Protein AF-A0A520EC73-F1 (afdb_monomer_lite)

Radius of gyration: 29.56 Å; chains: 1; bounding box: 56×25×91 Å

Sequence (84 aa):
MLTGGRRKGRFWLITVAAILTIGVTALLGNWQLSRAAQKEALQADIDAQGHRPAIDQPTFLAAEKAPDTLHRAVHLRGLWLGPQ

Secondary structure (DSSP, 8-state):
---SHHHHHHHHHHHHHHHHHHHHHHHHHHHHHHHHHHHHHHHHHHHHHHTSPPEEHHHHHHS---GGGTT--EE---------

pLDDT: mean 70.48, std 15.12, range [43.66, 97.25]

Foldseek 3Di:
DPDPPVVVVVVVVVVVVVVVVVVVVVVVVVVVVVVVVVVVVVVVVLVVQAPPPEDEPVRVVPDDPDPSNPNHHHDDDDDDDDDD

Structure (mmCIF, N/CA/C/O backbone):
data_AF-A0A520EC73-F1
#
_entry.id   AF-A0A520EC73-F1
#
loop_
_atom_site.group_PDB
_atom_site.id
_atom_site.type_symbol
_atom_site.label_atom_id
_atom_site.label_alt_id
_atom_site.label_comp_id
_atom_site.label_asym_id
_atom_site.label_entity_id
_atom_site.label_seq_id
_atom_site.pdbx_PDB_ins_code
_atom_site.Cartn_x
_atom_site.Cartn_y
_atom_site.Cartn_z
_atom_site.occupancy
_atom_site.B_iso_or_equiv
_atom_site.auth_seq_id
_atom_site.auth_comp_id
_atom_site.auth_asym_id
_atom_site.auth_atom_id
_atom_site.pdbx_PDB_model_num
ATOM 1 N N . MET A 1 1 ? 34.980 -9.235 -43.566 1.00 43.66 1 MET A N 1
ATOM 2 C CA . MET A 1 1 ? 33.542 -9.319 -43.215 1.00 43.66 1 MET A CA 1
ATOM 3 C C . MET A 1 1 ? 33.357 -9.569 -41.712 1.00 43.66 1 MET A C 1
ATOM 5 O O . MET A 1 1 ? 32.982 -10.666 -41.345 1.00 43.66 1 MET A O 1
ATOM 9 N N . LEU A 1 2 ? 33.613 -8.607 -40.813 1.00 52.75 2 LEU A N 1
ATOM 10 C CA . LEU A 1 2 ? 33.366 -8.798 -39.364 1.00 52.75 2 LEU A CA 1
ATOM 11 C C . LEU A 1 2 ? 33.036 -7.464 -38.656 1.00 52.75 2 LEU A C 1
ATOM 13 O O . LEU A 1 2 ? 33.722 -7.051 -37.732 1.00 52.75 2 LEU A O 1
ATOM 17 N N . THR A 1 3 ? 31.990 -6.749 -39.081 1.00 53.25 3 THR A N 1
ATOM 18 C CA . THR A 1 3 ? 31.502 -5.545 -38.360 1.00 53.25 3 THR A CA 1
ATOM 19 C C . THR A 1 3 ? 29.987 -5.536 -38.117 1.00 53.25 3 THR A C 1
ATOM 21 O O . THR A 1 3 ? 29.426 -4.535 -37.676 1.00 53.25 3 THR A O 1
ATOM 24 N N . GLY A 1 4 ? 29.306 -6.672 -38.320 1.00 58.66 4 GLY A N 1
ATOM 25 C CA . GLY A 1 4 ? 27.866 -6.815 -38.048 1.00 58.66 4 GLY A CA 1
ATOM 26 C C . GLY A 1 4 ? 27.503 -7.077 -36.577 1.00 58.66 4 GLY A C 1
ATOM 27 O O . GLY A 1 4 ? 26.394 -6.755 -36.152 1.00 58.66 4 GLY A O 1
ATOM 28 N N . GLY A 1 5 ? 28.429 -7.628 -35.779 1.00 64.06 5 GLY A N 1
ATOM 29 C CA . GLY A 1 5 ? 28.143 -8.122 -34.421 1.00 64.06 5 GLY A CA 1
ATOM 30 C C . GLY A 1 5 ? 27.931 -7.033 -33.363 1.00 64.06 5 GLY A C 1
ATOM 31 O O . GLY A 1 5 ? 27.021 -7.139 -32.544 1.00 64.06 5 GLY A O 1
ATOM 32 N N . ARG A 1 6 ? 28.701 -5.934 -33.407 1.00 68.12 6 ARG A N 1
ATOM 33 C CA . ARG A 1 6 ? 28.621 -4.863 -32.389 1.00 68.12 6 ARG A CA 1
ATOM 34 C C . ARG A 1 6 ? 27.282 -4.117 -32.400 1.00 68.12 6 ARG A C 1
ATO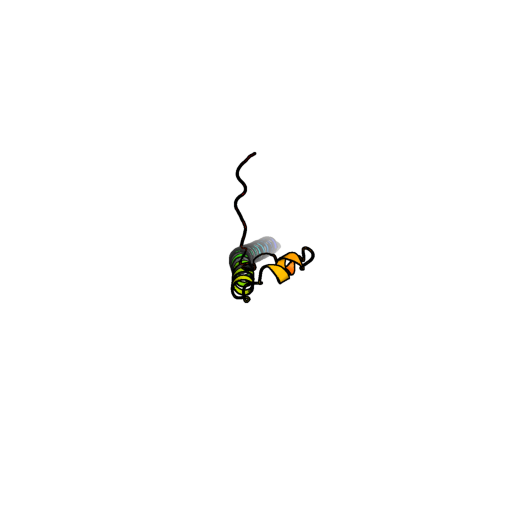M 36 O O . ARG A 1 6 ? 26.793 -3.729 -31.344 1.00 68.12 6 ARG A O 1
ATOM 43 N N . ARG A 1 7 ? 26.663 -3.941 -33.577 1.00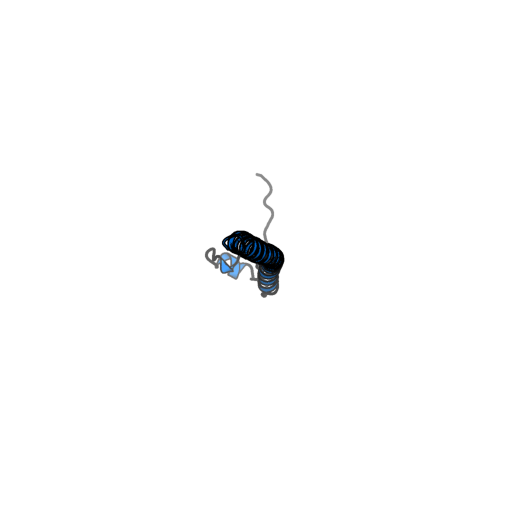 73.81 7 ARG A N 1
ATOM 44 C CA . ARG A 1 7 ? 25.344 -3.290 -33.694 1.00 73.81 7 ARG A CA 1
ATOM 45 C C . ARG A 1 7 ? 24.214 -4.173 -33.168 1.00 73.81 7 ARG A C 1
ATOM 47 O O . ARG A 1 7 ? 23.355 -3.665 -32.458 1.00 73.81 7 ARG A O 1
ATOM 54 N N . LYS A 1 8 ? 24.260 -5.483 -33.442 1.00 78.31 8 LYS A N 1
ATOM 55 C CA . LYS A 1 8 ? 23.309 -6.455 -32.878 1.00 78.31 8 LYS A CA 1
ATOM 56 C C . LYS A 1 8 ? 23.433 -6.557 -31.357 1.00 78.31 8 LYS A C 1
ATOM 58 O O . LYS A 1 8 ? 22.414 -6.516 -30.681 1.00 78.31 8 LYS A O 1
ATOM 63 N N . GLY A 1 9 ? 24.653 -6.596 -30.816 1.00 83.38 9 GLY A N 1
ATOM 64 C CA . GLY A 1 9 ? 24.870 -6.588 -29.363 1.00 83.38 9 GLY A CA 1
ATOM 65 C C . GLY A 1 9 ? 24.322 -5.326 -28.690 1.00 83.38 9 GLY A C 1
ATOM 66 O O . GLY A 1 9 ? 23.617 -5.418 -27.691 1.00 83.38 9 GLY A O 1
ATOM 67 N N . ARG A 1 10 ? 24.569 -4.146 -29.278 1.00 84.25 10 ARG A N 1
ATOM 68 C CA . ARG A 1 10 ? 24.036 -2.880 -28.754 1.00 84.25 10 ARG A CA 1
ATOM 69 C C . ARG A 1 10 ? 22.510 -2.795 -28.838 1.00 84.25 10 ARG A C 1
ATOM 71 O O . ARG A 1 10 ? 21.899 -2.285 -27.911 1.00 84.25 10 ARG A O 1
ATOM 78 N N . PHE A 1 11 ? 21.905 -3.308 -29.911 1.00 87.62 11 PHE A N 1
ATOM 79 C CA . PHE A 1 11 ? 20.448 -3.394 -30.035 1.00 87.62 11 PHE A CA 1
ATOM 80 C C . PHE A 1 11 ? 19.846 -4.231 -28.902 1.00 87.62 11 PHE A C 1
ATOM 82 O O . PHE A 1 11 ? 18.991 -3.736 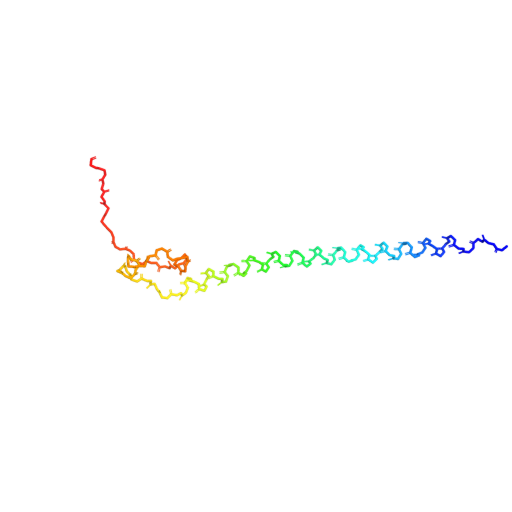-28.179 1.00 87.62 11 PHE A O 1
ATOM 89 N N . TRP A 1 12 ? 20.366 -5.440 -28.675 1.00 94.31 12 TRP A N 1
ATOM 90 C CA . TRP A 1 12 ? 19.902 -6.307 -27.589 1.00 94.31 12 TRP A CA 1
ATOM 91 C C . TRP A 1 12 ? 20.100 -5.693 -26.201 1.00 94.31 12 TRP A C 1
ATOM 93 O O . TRP A 1 12 ? 19.204 -5.784 -25.368 1.00 94.31 12 TRP A O 1
ATOM 103 N N . LEU A 1 13 ? 21.225 -5.011 -25.965 1.00 94.12 13 LEU A N 1
ATOM 104 C CA . LEU A 1 13 ? 21.458 -4.268 -24.722 1.00 94.12 13 LEU A CA 1
ATOM 105 C C . LEU A 1 13 ? 20.391 -3.193 -24.483 1.00 94.12 13 LEU A C 1
ATOM 107 O O . LEU A 1 13 ? 19.849 -3.106 -23.385 1.00 94.12 13 LEU A O 1
ATOM 111 N N . ILE A 1 14 ? 20.067 -2.401 -25.509 1.00 94.19 14 ILE A N 1
ATOM 112 C CA . ILE A 1 14 ? 19.044 -1.350 -25.417 1.00 94.19 14 ILE A CA 1
ATOM 113 C C . ILE A 1 14 ? 17.658 -1.966 -25.205 1.00 94.19 14 ILE A C 1
ATOM 115 O O . ILE A 1 14 ? 16.899 -1.471 -24.378 1.00 94.19 14 ILE A O 1
ATOM 119 N N . THR A 1 15 ? 17.330 -3.055 -25.902 1.00 94.88 15 THR A N 1
ATOM 120 C CA . THR A 1 15 ? 16.049 -3.752 -25.729 1.00 94.88 15 THR A CA 1
ATOM 121 C C . THR A 1 15 ? 15.892 -4.286 -24.308 1.00 94.88 15 THR A C 1
ATOM 123 O O . THR A 1 15 ? 14.854 -4.067 -23.690 1.00 94.88 15 THR A O 1
ATOM 126 N N . VAL A 1 16 ? 16.922 -4.933 -23.760 1.00 96.31 16 VAL A N 1
ATOM 127 C CA . VAL A 1 16 ? 16.895 -5.426 -22.376 1.00 96.31 16 VAL A CA 1
ATOM 128 C C . VAL A 1 16 ? 16.771 -4.264 -21.392 1.00 96.31 16 VAL A C 1
ATOM 130 O O . VAL A 1 16 ? 15.942 -4.332 -20.488 1.00 96.31 16 VAL A O 1
ATOM 133 N N . ALA A 1 17 ? 17.523 -3.179 -21.592 1.00 96.44 17 ALA A N 1
ATOM 134 C CA . ALA A 1 17 ? 17.412 -1.986 -20.757 1.00 96.44 17 ALA A CA 1
ATOM 135 C C . ALA A 1 17 ? 15.991 -1.399 -20.787 1.00 96.44 17 ALA A C 1
ATOM 137 O O . ALA A 1 17 ? 15.434 -1.118 -19.732 1.00 96.44 17 ALA A O 1
ATOM 138 N N . ALA A 1 18 ? 15.373 -1.293 -21.966 1.00 96.44 18 ALA A N 1
ATOM 139 C CA . ALA A 1 18 ? 14.009 -0.792 -22.112 1.00 96.44 18 ALA A CA 1
ATOM 140 C C . ALA A 1 18 ? 12.982 -1.682 -21.395 1.00 96.44 18 ALA A C 1
ATOM 142 O O . ALA A 1 18 ? 12.127 -1.171 -20.673 1.00 96.44 18 ALA A O 1
ATOM 143 N N . ILE A 1 19 ? 13.087 -3.006 -21.544 1.00 97.25 19 ILE A N 1
ATOM 144 C CA . ILE A 1 19 ? 12.205 -3.961 -20.855 1.00 97.25 19 ILE A CA 1
ATOM 145 C C . ILE A 1 19 ? 12.373 -3.846 -19.336 1.00 97.25 19 ILE A C 1
ATOM 147 O O . ILE A 1 19 ? 11.377 -3.814 -18.614 1.00 97.25 19 ILE A O 1
ATOM 151 N N . LEU A 1 20 ? 13.612 -3.731 -18.848 1.00 96.88 20 LEU A N 1
ATOM 152 C CA . LEU A 1 20 ? 13.887 -3.523 -17.426 1.00 96.88 20 LEU A CA 1
ATOM 153 C C . LEU A 1 20 ? 13.273 -2.217 -16.922 1.00 96.88 20 LEU A C 1
ATOM 155 O O . LEU A 1 20 ? 12.635 -2.222 -15.873 1.00 96.88 20 LEU A O 1
ATOM 159 N N . THR A 1 21 ? 13.409 -1.117 -17.666 1.00 96.12 21 THR A N 1
ATOM 160 C CA . THR A 1 21 ? 12.797 0.165 -17.296 1.00 96.12 21 THR A CA 1
ATOM 161 C C . THR A 1 21 ? 11.277 0.052 -17.215 1.00 96.12 21 THR A C 1
ATOM 163 O O . THR A 1 21 ? 10.704 0.448 -16.205 1.00 96.12 21 THR A O 1
ATOM 166 N N . ILE A 1 22 ? 10.629 -0.550 -18.218 1.00 96.06 22 ILE A N 1
ATOM 167 C CA . ILE A 1 22 ? 9.172 -0.767 -18.219 1.00 96.06 22 ILE A CA 1
ATOM 168 C C . ILE A 1 22 ? 8.750 -1.620 -17.017 1.00 96.06 22 ILE A C 1
ATOM 170 O O . ILE A 1 22 ? 7.794 -1.273 -16.323 1.00 96.06 22 ILE A O 1
ATOM 174 N N . GLY A 1 23 ? 9.484 -2.702 -16.737 1.00 95.44 23 GLY A N 1
ATOM 175 C CA . GLY A 1 23 ? 9.241 -3.559 -15.580 1.00 95.44 23 GLY A CA 1
ATOM 176 C C . GLY A 1 23 ? 9.334 -2.782 -14.269 1.00 95.44 23 GLY A C 1
ATOM 177 O O . GLY A 1 23 ? 8.396 -2.802 -13.479 1.00 95.44 23 GLY A O 1
ATOM 178 N N . VAL A 1 24 ? 10.417 -2.029 -14.061 1.00 94.06 24 VAL A N 1
ATOM 179 C CA . VAL A 1 24 ? 10.606 -1.196 -12.861 1.00 94.06 24 VAL A CA 1
ATOM 180 C C . VAL A 1 24 ? 9.480 -0.170 -12.710 1.00 94.06 24 VAL A C 1
ATOM 182 O O . VAL A 1 24 ? 8.944 -0.024 -11.612 1.00 94.06 24 VAL A O 1
ATOM 185 N N . THR A 1 25 ? 9.070 0.501 -13.789 1.00 92.19 25 THR A N 1
ATOM 186 C CA . THR A 1 25 ? 7.953 1.459 -13.756 1.00 92.19 25 THR A CA 1
ATOM 187 C C . THR A 1 25 ? 6.635 0.785 -13.365 1.00 92.19 25 THR A C 1
ATOM 189 O O . THR A 1 25 ? 5.908 1.313 -12.522 1.00 92.19 25 THR A O 1
ATOM 192 N N . ALA A 1 26 ? 6.341 -0.397 -13.914 1.00 91.25 26 ALA A N 1
ATOM 193 C CA . ALA A 1 26 ? 5.146 -1.161 -13.562 1.00 91.25 26 ALA A CA 1
ATOM 194 C C . ALA A 1 26 ? 5.176 -1.642 -12.100 1.00 91.25 26 ALA A C 1
ATOM 196 O O . ALA A 1 26 ? 4.172 -1.524 -11.395 1.00 91.25 26 ALA A O 1
ATOM 197 N N . LEU A 1 27 ? 6.330 -2.120 -11.616 1.00 91.25 27 LEU A N 1
ATOM 198 C CA . LEU A 1 27 ? 6.519 -2.516 -10.217 1.00 91.25 27 LEU A CA 1
ATOM 199 C C . LEU A 1 27 ? 6.313 -1.331 -9.264 1.00 91.25 27 LEU A C 1
ATOM 201 O O . LEU A 1 27 ? 5.673 -1.499 -8.227 1.00 91.25 27 LEU A O 1
ATOM 205 N N . LEU A 1 28 ? 6.800 -0.136 -9.617 1.00 91.06 28 LEU A N 1
ATOM 206 C CA . LEU A 1 28 ? 6.565 1.082 -8.835 1.00 91.06 28 LEU A CA 1
ATOM 207 C C . LEU A 1 28 ? 5.078 1.444 -8.778 1.00 91.06 28 LEU A C 1
ATOM 209 O O . LEU A 1 28 ? 4.570 1.755 -7.702 1.00 91.06 28 LEU A O 1
ATOM 213 N N . GLY A 1 29 ? 4.375 1.378 -9.912 1.00 86.25 29 GLY A N 1
ATOM 214 C CA . GLY A 1 29 ? 2.929 1.605 -9.965 1.00 86.25 29 GLY A CA 1
ATOM 215 C C . GLY A 1 29 ? 2.159 0.603 -9.102 1.00 86.25 29 GLY A C 1
ATOM 216 O O . GLY A 1 29 ? 1.319 0.996 -8.295 1.00 86.25 29 GLY A O 1
ATOM 217 N N . ASN A 1 30 ? 2.511 -0.681 -9.191 1.00 84.69 30 ASN A N 1
ATOM 218 C CA . ASN A 1 30 ? 1.914 -1.727 -8.363 1.00 84.69 30 ASN A CA 1
ATOM 219 C C . ASN A 1 30 ? 2.228 -1.542 -6.871 1.00 84.69 30 ASN A C 1
ATOM 221 O O . ASN A 1 30 ? 1.380 -1.807 -6.025 1.00 84.69 30 ASN A O 1
ATOM 225 N N . TRP A 1 31 ? 3.422 -1.056 -6.529 1.00 79.25 31 TRP A N 1
ATOM 226 C CA . TRP A 1 31 ? 3.781 -0.737 -5.149 1.00 79.25 31 TRP A CA 1
ATOM 227 C C . TRP A 1 31 ? 2.972 0.444 -4.601 1.00 79.25 31 TRP A C 1
ATOM 229 O O . TRP A 1 31 ? 2.502 0.377 -3.466 1.00 79.25 31 TRP A O 1
ATOM 239 N N . GLN A 1 32 ? 2.747 1.486 -5.407 1.00 84.50 32 GLN A N 1
ATOM 240 C CA . GLN A 1 32 ? 1.859 2.597 -5.045 1.00 84.50 32 GLN A CA 1
ATOM 241 C C . GLN A 1 32 ? 0.422 2.110 -4.813 1.00 84.50 32 GLN A C 1
ATOM 243 O O . GLN A 1 32 ? -0.181 2.436 -3.790 1.00 84.50 32 GLN A O 1
ATOM 248 N N . LEU A 1 33 ? -0.099 1.262 -5.708 1.00 76.75 33 LEU A N 1
ATOM 249 C CA . LEU A 1 33 ? -1.438 0.677 -5.577 1.00 76.75 33 LEU A CA 1
ATOM 250 C C . LEU A 1 33 ? -1.544 -0.246 -4.353 1.00 76.75 33 LEU A C 1
ATOM 252 O O . LEU A 1 33 ? -2.500 -0.165 -3.589 1.00 76.75 33 LEU A O 1
ATOM 256 N N . SER A 1 34 ? -0.524 -1.071 -4.111 1.00 73.19 34 SER A N 1
ATOM 257 C CA . SER A 1 34 ? -0.440 -1.936 -2.931 1.00 73.19 34 SER A CA 1
ATOM 258 C C . SER A 1 34 ? -0.378 -1.129 -1.634 1.00 73.19 34 SER A C 1
ATOM 260 O O . SER A 1 34 ? -1.002 -1.513 -0.648 1.00 73.19 34 SER A O 1
ATOM 262 N N . ARG A 1 35 ? 0.324 0.011 -1.614 1.00 70.56 35 ARG A N 1
ATOM 263 C CA . ARG A 1 35 ? 0.353 0.914 -0.454 1.00 70.56 35 ARG A CA 1
ATOM 264 C C . ARG A 1 35 ? -1.000 1.568 -0.183 1.00 70.56 35 ARG A C 1
ATOM 266 O O . ARG A 1 35 ? -1.334 1.742 0.987 1.00 70.56 35 ARG A O 1
ATOM 273 N N . ALA A 1 36 ? -1.765 1.910 -1.219 1.00 70.38 36 ALA A N 1
ATOM 274 C CA . ALA A 1 36 ? -3.140 2.380 -1.061 1.00 70.38 36 ALA A CA 1
ATOM 275 C C . ALA A 1 36 ? -4.037 1.265 -0.495 1.00 70.38 36 ALA A C 1
ATOM 277 O O . ALA A 1 36 ? -4.645 1.451 0.558 1.00 70.38 36 ALA A O 1
ATOM 278 N N . ALA A 1 37 ? -3.990 0.071 -1.095 1.00 67.06 37 ALA A N 1
ATOM 279 C CA . ALA A 1 37 ? -4.755 -1.093 -0.647 1.00 67.06 37 ALA A CA 1
ATOM 280 C C . ALA A 1 37 ? -4.417 -1.519 0.795 1.00 67.06 37 ALA A C 1
ATOM 282 O O . ALA A 1 37 ? -5.298 -1.928 1.540 1.00 67.06 37 ALA A O 1
ATOM 283 N N . GLN A 1 38 ? -3.157 -1.387 1.229 1.00 62.53 38 GLN A N 1
ATOM 284 C CA . GLN A 1 38 ? -2.760 -1.648 2.621 1.00 62.53 38 GLN A CA 1
ATOM 285 C C . GLN A 1 38 ? -3.460 -0.712 3.611 1.00 62.53 38 GLN A C 1
ATOM 287 O O . GLN A 1 38 ? -3.859 -1.147 4.689 1.00 62.53 38 GLN A O 1
ATOM 292 N N . LYS A 1 39 ? -3.599 0.573 3.264 1.00 67.00 39 LYS A N 1
ATOM 293 C CA . LYS A 1 39 ? -4.288 1.544 4.123 1.00 67.00 39 LYS A CA 1
ATOM 294 C C . LYS A 1 39 ? -5.790 1.289 4.151 1.00 67.00 39 LYS A C 1
ATOM 296 O O . LYS A 1 39 ? -6.385 1.338 5.221 1.00 67.00 39 LYS A O 1
ATOM 301 N N . GLU A 1 40 ? -6.375 0.977 2.998 1.00 67.94 40 GLU A N 1
ATOM 302 C CA . GLU A 1 40 ? -7.794 0.626 2.887 1.00 67.94 40 GLU A CA 1
ATOM 303 C C . GLU A 1 40 ? -8.125 -0.653 3.661 1.00 67.94 40 GLU A C 1
ATOM 305 O O . GLU A 1 40 ? -9.111 -0.681 4.389 1.00 67.94 40 GLU A O 1
ATOM 310 N N . ALA A 1 41 ? -7.278 -1.682 3.581 1.00 68.88 41 ALA A N 1
ATOM 311 C CA . ALA A 1 41 ? -7.475 -2.929 4.317 1.00 68.88 41 ALA A CA 1
ATOM 312 C C . ALA A 1 41 ? -7.431 -2.722 5.839 1.00 68.88 41 ALA A C 1
ATOM 314 O O . ALA A 1 41 ? -8.246 -3.296 6.556 1.00 68.88 41 ALA A O 1
ATOM 315 N N . LEU A 1 42 ? -6.516 -1.878 6.331 1.00 66.62 42 LEU A N 1
ATOM 316 C CA . LEU A 1 42 ? -6.445 -1.549 7.755 1.00 66.62 42 LEU A CA 1
ATOM 317 C C . LEU A 1 42 ? -7.681 -0.763 8.214 1.00 66.62 42 LEU A C 1
ATOM 319 O O . LEU A 1 42 ? -8.226 -1.049 9.275 1.00 66.62 42 LEU A O 1
ATOM 323 N N . GLN A 1 43 ? -8.142 0.198 7.410 1.00 62.06 43 GLN A N 1
ATOM 324 C CA . GLN A 1 43 ? -9.353 0.957 7.721 1.00 62.06 43 GLN A CA 1
ATOM 325 C C . GLN A 1 43 ? -10.598 0.061 7.716 1.00 62.06 43 GLN A C 1
ATOM 327 O O . GLN A 1 43 ? -11.416 0.160 8.623 1.00 62.06 43 GLN A O 1
ATOM 332 N N . ALA A 1 44 ? -10.713 -0.855 6.753 1.00 66.69 44 ALA A N 1
ATOM 333 C CA . ALA A 1 44 ? -11.820 -1.804 6.686 1.00 66.69 44 ALA A CA 1
ATOM 334 C C . ALA A 1 44 ? -11.856 -2.749 7.899 1.00 66.69 44 ALA A C 1
ATOM 336 O O . ALA A 1 44 ? -12.940 -3.079 8.376 1.00 66.69 44 ALA A O 1
ATOM 337 N N . ASP A 1 45 ? -10.697 -3.158 8.424 1.00 67.12 45 ASP A N 1
ATOM 338 C CA . ASP A 1 45 ? -10.617 -3.957 9.652 1.00 67.12 45 ASP A CA 1
ATOM 339 C C . ASP A 1 45 ? -11.051 -3.147 10.888 1.00 67.12 45 ASP A C 1
ATOM 341 O O . ASP A 1 45 ? -11.823 -3.640 11.711 1.00 67.12 45 ASP A O 1
ATOM 345 N N . ILE A 1 46 ? -10.652 -1.872 10.974 1.00 65.06 46 ILE A N 1
ATOM 346 C CA . ILE A 1 46 ? -11.107 -0.949 12.028 1.00 65.06 46 ILE A CA 1
ATOM 347 C C . ILE A 1 46 ? -12.623 -0.737 11.950 1.00 65.06 46 ILE A C 1
ATOM 349 O O . ILE A 1 46 ? -13.302 -0.841 12.969 1.00 65.06 46 ILE A O 1
ATOM 353 N N . ASP A 1 47 ? -13.172 -0.483 10.763 1.00 65.88 47 ASP A N 1
ATOM 354 C CA . ASP A 1 47 ? -14.609 -0.261 10.575 1.00 65.88 47 ASP A CA 1
ATOM 355 C C . ASP A 1 47 ? -15.410 -1.542 10.867 1.00 65.88 47 ASP A C 1
ATOM 357 O O . ASP A 1 47 ? -16.459 -1.498 11.516 1.00 65.88 47 ASP A O 1
ATOM 361 N N . ALA A 1 48 ? -14.892 -2.710 10.472 1.00 62.81 48 ALA A N 1
ATOM 362 C CA . ALA A 1 48 ? -15.483 -4.004 10.804 1.00 62.81 48 ALA A CA 1
ATOM 363 C C . ALA A 1 48 ? -15.467 -4.283 12.317 1.00 62.81 48 ALA A C 1
ATOM 365 O O . ALA A 1 48 ? -16.412 -4.877 12.845 1.00 62.81 48 ALA A O 1
ATOM 366 N N . GLN A 1 49 ? -14.424 -3.846 13.030 1.00 60.31 49 GLN A N 1
ATOM 367 C CA . GLN A 1 49 ? -14.341 -3.927 14.492 1.00 60.31 49 GLN A CA 1
ATOM 368 C C . GLN A 1 49 ? -15.247 -2.890 15.176 1.00 60.31 49 GLN A C 1
ATOM 370 O O . GLN A 1 49 ? -15.887 -3.215 16.181 1.00 60.31 49 GLN A O 1
ATOM 375 N N . GLY A 1 50 ? -15.384 -1.695 14.598 1.00 59.19 50 GLY A N 1
ATOM 376 C CA . GLY A 1 50 ? -16.254 -0.616 15.072 1.00 59.19 50 GLY A CA 1
ATOM 377 C C . GLY A 1 50 ? -17.748 -0.913 14.919 1.00 59.19 50 GLY A C 1
ATOM 378 O O . GLY A 1 50 ? -18.542 -0.506 15.765 1.00 59.19 50 GLY A O 1
ATOM 379 N N . HIS A 1 51 ? -18.139 -1.685 13.900 1.00 57.31 51 HIS A N 1
ATOM 380 C CA . HIS A 1 51 ? -19.519 -2.147 13.714 1.00 57.31 51 HIS A CA 1
ATOM 381 C C . HIS A 1 51 ? -19.913 -3.336 14.601 1.00 57.31 51 HIS A C 1
ATOM 383 O O . HIS A 1 51 ? -21.076 -3.753 14.583 1.00 57.31 51 HIS A O 1
ATOM 389 N N . ARG A 1 52 ? -18.990 -3.895 15.396 1.00 51.50 52 ARG A N 1
ATOM 390 C CA . ARG A 1 52 ? -19.355 -4.931 16.367 1.00 51.50 52 ARG A CA 1
ATOM 391 C C . ARG A 1 52 ? -20.165 -4.311 17.511 1.00 51.50 52 ARG A C 1
ATOM 393 O O . ARG A 1 52 ? -19.829 -3.221 17.973 1.00 51.50 52 ARG A O 1
ATOM 400 N N . PRO A 1 53 ? -21.214 -5.006 17.993 1.00 54.94 53 PRO A N 1
ATOM 401 C CA . PRO A 1 53 ? -22.037 -4.515 19.090 1.00 54.94 53 PRO A CA 1
ATOM 402 C C . PRO A 1 53 ? -21.157 -4.181 20.296 1.00 54.94 53 PRO A C 1
ATOM 404 O O . PRO A 1 53 ? -20.264 -4.955 20.661 1.00 54.94 53 PRO A O 1
ATOM 407 N N . ALA A 1 54 ? -21.393 -2.999 20.868 1.00 56.78 54 ALA A N 1
ATOM 408 C CA . ALA A 1 54 ? -20.605 -2.475 21.969 1.00 56.78 54 ALA A CA 1
ATOM 409 C C . ALA A 1 54 ? -20.610 -3.462 23.143 1.00 56.78 54 ALA A C 1
ATOM 411 O O . ALA A 1 54 ? -21.661 -3.975 23.532 1.00 56.78 54 ALA A O 1
ATOM 412 N N . ILE A 1 55 ? -19.427 -3.749 23.689 1.00 58.62 55 ILE A N 1
ATOM 413 C CA . ILE A 1 55 ? -19.305 -4.647 24.840 1.00 58.62 55 ILE A CA 1
ATOM 414 C C . ILE A 1 55 ? -19.806 -3.901 26.078 1.00 58.62 55 ILE A C 1
ATOM 416 O O . ILE A 1 55 ? -19.399 -2.765 26.336 1.00 58.62 55 ILE A O 1
ATOM 420 N N . ASP A 1 56 ? -20.682 -4.555 26.838 1.00 57.94 56 ASP A N 1
ATOM 421 C CA . ASP A 1 56 ? -21.171 -4.050 28.116 1.00 57.94 56 ASP A CA 1
ATOM 422 C C . ASP A 1 56 ? -20.064 -4.106 29.185 1.00 57.94 56 ASP A C 1
ATOM 424 O O . ASP A 1 56 ? -19.218 -5.007 29.207 1.00 57.94 56 ASP A O 1
ATOM 428 N N . GLN A 1 57 ? -20.067 -3.135 30.093 1.00 53.78 57 GLN A N 1
ATOM 429 C CA . GLN A 1 57 ? -19.032 -2.916 31.105 1.00 53.78 57 GLN A CA 1
ATOM 430 C C . GLN A 1 57 ? -18.621 -4.166 31.919 1.00 53.78 57 GLN A C 1
ATOM 432 O O . GLN A 1 57 ? -17.415 -4.372 32.086 1.00 53.78 57 GLN A O 1
ATOM 437 N N . PRO A 1 58 ? -19.537 -5.029 32.409 1.00 60.00 58 PRO A N 1
ATOM 438 C CA . PRO A 1 58 ? -19.144 -6.233 33.143 1.00 60.00 58 PRO A CA 1
ATOM 439 C C . PRO A 1 58 ? -18.427 -7.259 32.256 1.00 60.00 58 PRO A C 1
ATOM 441 O O . PRO A 1 58 ? -17.522 -7.947 32.722 1.00 60.00 58 PRO A O 1
ATOM 444 N N . THR A 1 59 ? -18.776 -7.335 30.970 1.00 59.84 59 THR A N 1
ATOM 445 C CA . THR A 1 59 ? -18.147 -8.245 30.003 1.00 59.84 59 T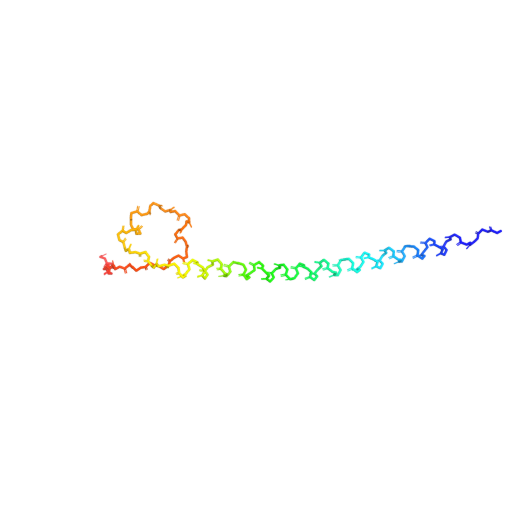HR A CA 1
ATOM 446 C C . THR A 1 59 ? -16.759 -7.755 29.587 1.00 59.84 59 THR A C 1
ATOM 448 O O . THR A 1 59 ? -15.870 -8.571 29.372 1.00 59.84 59 THR A O 1
ATOM 451 N N . PHE A 1 60 ? -16.538 -6.436 29.535 1.00 58.28 60 PHE A N 1
ATOM 452 C CA . PHE A 1 60 ? -15.208 -5.858 29.312 1.00 58.28 60 PHE A CA 1
ATOM 453 C C . PHE A 1 60 ? -14.276 -6.062 30.515 1.00 58.28 60 PHE A C 1
ATOM 455 O O . PHE A 1 60 ? -13.123 -6.436 30.335 1.00 58.28 60 PHE A O 1
ATOM 462 N N . LEU A 1 61 ? -14.771 -5.866 31.743 1.00 63.88 61 LEU A N 1
ATOM 463 C CA . LEU A 1 61 ? -13.972 -6.066 32.961 1.00 63.88 61 LEU A CA 1
ATOM 464 C C . LEU A 1 61 ? -13.645 -7.545 33.229 1.00 63.88 61 LEU A C 1
ATOM 466 O O . LEU A 1 61 ? -12.641 -7.832 33.875 1.00 63.88 61 LEU A O 1
ATOM 470 N N . ALA A 1 62 ? -14.468 -8.470 32.724 1.00 66.44 62 ALA A N 1
ATOM 471 C CA . ALA A 1 62 ? -14.216 -9.910 32.772 1.00 66.44 62 ALA A CA 1
ATOM 472 C C . ALA A 1 62 ? -13.318 -10.420 31.625 1.00 66.44 62 ALA A C 1
ATOM 474 O O . ALA A 1 62 ? -12.831 -11.548 31.693 1.00 66.44 62 ALA A O 1
ATOM 475 N N . ALA A 1 63 ? -13.099 -9.621 30.574 1.00 59.53 63 ALA A N 1
ATOM 476 C CA . ALA A 1 63 ? -12.234 -9.990 29.462 1.00 59.53 63 ALA A CA 1
ATOM 477 C C . ALA A 1 63 ? -10.763 -9.764 29.846 1.00 59.53 63 ALA A C 1
ATOM 479 O O . ALA A 1 63 ? -10.267 -8.637 29.892 1.00 59.53 63 ALA A O 1
ATOM 480 N N . GLU A 1 64 ? -10.048 -10.854 30.113 1.00 56.00 64 GLU A N 1
ATOM 481 C CA . GLU A 1 64 ? -8.592 -10.854 30.241 1.00 56.00 64 GLU A CA 1
ATOM 482 C C . GLU A 1 64 ? -8.000 -10.310 28.934 1.00 56.00 64 GLU A C 1
ATOM 484 O O . GLU A 1 64 ? -8.267 -10.890 27.888 1.00 56.00 64 GLU A O 1
ATOM 489 N N . LYS A 1 65 ? -7.300 -9.159 28.996 1.00 55.12 65 LYS A N 1
ATOM 490 C CA . LYS A 1 65 ? -6.778 -8.337 27.876 1.00 55.12 65 LYS A CA 1
ATOM 491 C C . LYS A 1 65 ? -6.472 -9.143 26.606 1.00 55.12 65 LYS A C 1
ATOM 493 O O . LYS A 1 65 ? -5.321 -9.461 26.309 1.00 55.12 65 LYS A O 1
ATOM 498 N N . ALA A 1 66 ? -7.506 -9.432 25.828 1.00 52.22 66 ALA A N 1
ATOM 499 C CA . ALA A 1 66 ? -7.365 -10.154 24.585 1.00 52.22 66 ALA A CA 1
ATOM 500 C C . ALA A 1 66 ? -7.077 -9.122 23.491 1.00 52.22 66 ALA A C 1
ATOM 502 O O . ALA A 1 66 ? -7.777 -8.106 23.428 1.00 52.22 66 ALA A O 1
ATOM 503 N N . PRO A 1 67 ? -6.107 -9.363 22.593 1.00 54.97 67 PRO A N 1
ATOM 504 C CA . PRO A 1 67 ? -5.847 -8.477 21.455 1.00 54.97 67 PRO A CA 1
ATOM 505 C C . PRO A 1 67 ? -7.082 -8.282 20.553 1.00 54.97 67 PRO A C 1
ATOM 507 O O . PRO A 1 67 ? -7.151 -7.305 19.822 1.00 54.97 67 PRO A O 1
ATOM 510 N N . ASP A 1 68 ? -8.092 -9.149 20.678 1.00 53.03 68 ASP A N 1
ATOM 511 C CA . ASP A 1 68 ? -9.381 -9.118 19.969 1.00 53.03 68 ASP A CA 1
ATOM 512 C C . ASP A 1 68 ? -10.393 -8.070 20.512 1.00 53.03 68 ASP A C 1
ATOM 514 O O . ASP A 1 68 ? -11.536 -7.965 20.047 1.00 53.03 68 ASP A O 1
ATOM 518 N N . THR A 1 69 ? -9.988 -7.297 21.531 1.00 52.62 69 THR A N 1
ATOM 519 C CA . THR A 1 69 ? -10.759 -6.173 22.105 1.00 52.62 69 THR A CA 1
ATOM 520 C C . THR A 1 69 ? -10.232 -4.791 21.704 1.00 52.62 69 THR A C 1
ATOM 522 O O . THR A 1 69 ? -10.884 -3.785 21.991 1.00 52.62 69 THR A O 1
ATOM 525 N N . LEU A 1 70 ? -9.092 -4.718 21.008 1.00 55.62 70 LEU A N 1
ATOM 526 C CA . LEU A 1 70 ? -8.608 -3.474 20.404 1.00 55.62 70 LEU A CA 1
ATOM 527 C C . LEU A 1 70 ? -9.587 -3.019 19.301 1.00 55.62 70 LEU A C 1
ATOM 529 O O . LEU A 1 70 ? -10.080 -3.837 18.539 1.00 55.62 70 LEU A O 1
ATOM 533 N N . HIS A 1 71 ? -9.895 -1.718 19.261 1.00 50.16 71 HIS A N 1
ATOM 534 C CA . HIS A 1 71 ? -10.854 -1.045 18.356 1.00 50.16 71 HIS A CA 1
ATOM 535 C C . HIS A 1 71 ? -12.344 -1.394 18.491 1.00 50.16 71 HIS A C 1
ATOM 537 O O . HIS A 1 71 ? -13.13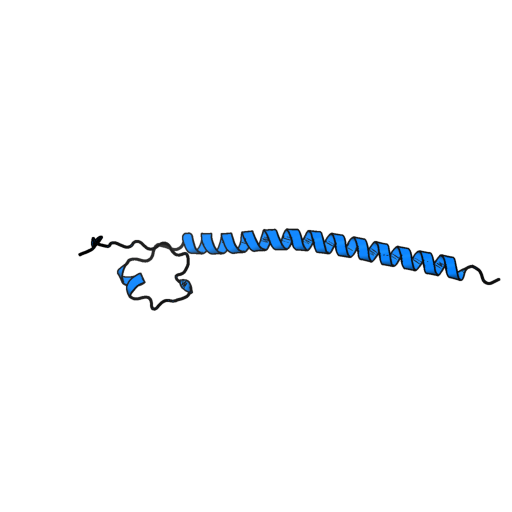4 -1.017 17.626 1.00 50.16 71 HIS A O 1
ATOM 543 N N . ARG A 1 72 ? -12.780 -2.031 19.584 1.00 52.34 72 ARG A N 1
ATOM 544 C CA . ARG A 1 72 ? -14.219 -2.168 19.854 1.00 52.34 72 ARG A CA 1
ATOM 545 C C . ARG A 1 72 ? -14.736 -1.028 20.729 1.00 52.34 72 ARG A C 1
ATOM 547 O O . ARG A 1 72 ? -14.108 -0.670 21.723 1.00 52.34 72 ARG A O 1
ATOM 554 N N . ALA A 1 73 ? -15.904 -0.485 20.388 1.00 55.41 73 ALA A N 1
ATOM 555 C CA . ALA A 1 73 ? -16.592 0.487 21.231 1.00 55.41 73 ALA A CA 1
ATOM 556 C C . ALA A 1 73 ? -17.021 -0.166 22.560 1.00 55.41 73 ALA A C 1
ATOM 558 O O . ALA A 1 73 ? -17.630 -1.240 22.572 1.00 55.41 73 ALA A O 1
ATOM 559 N N . VAL A 1 74 ? -16.705 0.482 23.682 1.00 55.91 74 VAL A N 1
ATOM 560 C CA . VAL A 1 74 ? -17.073 0.028 25.030 1.00 55.91 74 VAL A CA 1
ATOM 561 C C . VAL A 1 74 ? -17.790 1.166 25.742 1.00 55.91 74 VAL A C 1
ATOM 563 O O . VAL A 1 74 ? -17.286 2.288 25.800 1.00 55.91 74 VAL A O 1
ATOM 566 N N . HIS A 1 75 ? -18.960 0.879 26.309 1.00 59.22 75 HIS A N 1
ATOM 567 C CA . HIS A 1 75 ? -19.651 1.821 27.183 1.00 59.22 75 HIS A CA 1
ATOM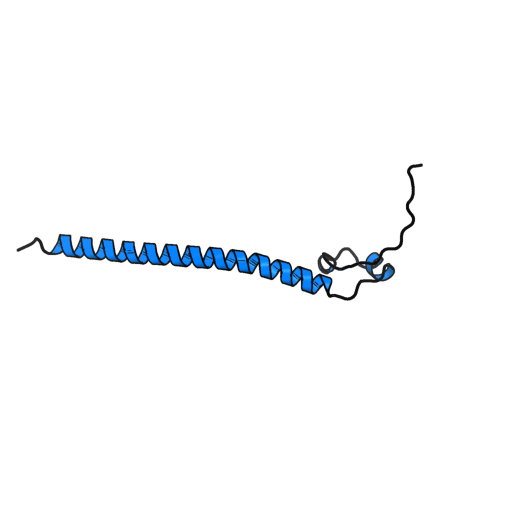 568 C C . HIS A 1 75 ? -19.177 1.608 28.621 1.00 59.22 75 HIS A C 1
ATOM 570 O O . HIS A 1 75 ? -19.517 0.615 29.258 1.00 59.22 75 HIS A O 1
ATOM 576 N N . LEU A 1 76 ? -18.388 2.550 29.138 1.00 60.62 76 LEU A N 1
ATOM 577 C CA . LEU A 1 76 ? -17.923 2.549 30.524 1.00 60.62 76 LEU A CA 1
ATOM 578 C C . LEU A 1 76 ? -18.688 3.605 31.327 1.00 60.62 76 LEU A C 1
ATOM 580 O O . LEU A 1 76 ? -18.758 4.766 30.925 1.00 60.62 76 LEU A O 1
ATOM 584 N N . ARG A 1 77 ? -19.232 3.222 32.485 1.00 63.78 77 ARG A N 1
ATOM 585 C CA . ARG A 1 77 ? -19.701 4.154 33.519 1.00 63.78 77 ARG A CA 1
ATOM 586 C C . ARG A 1 77 ? -18.692 4.185 34.662 1.00 63.78 77 ARG A C 1
ATOM 588 O O . ARG A 1 77 ? -18.390 3.156 35.257 1.00 63.78 77 ARG A O 1
ATOM 595 N N . GLY A 1 78 ? -18.172 5.364 34.975 1.00 71.38 78 GLY A N 1
ATOM 596 C CA . GLY A 1 78 ? -17.222 5.574 36.065 1.00 71.38 78 GLY A CA 1
ATOM 597 C C . GLY A 1 78 ? -17.544 6.844 36.839 1.00 71.38 78 GLY A C 1
ATOM 598 O O . GLY A 1 78 ? -18.238 7.727 36.335 1.00 71.38 78 GLY A O 1
ATOM 599 N N . LEU A 1 79 ? -17.046 6.921 38.071 1.00 69.12 79 LEU A N 1
ATOM 600 C CA . LEU A 1 79 ? -17.131 8.108 38.914 1.00 69.12 79 LEU A CA 1
ATOM 601 C C . LEU A 1 79 ? -15.774 8.818 38.859 1.00 69.12 79 LEU A C 1
ATOM 603 O O . LEU A 1 79 ? -14.745 8.193 39.113 1.00 69.12 79 LEU A O 1
ATOM 607 N N . TRP A 1 80 ? -15.759 10.099 38.489 1.00 69.81 80 TRP A N 1
ATOM 608 C CA . TRP A 1 80 ? -14.526 10.885 38.461 1.00 69.81 80 TRP A CA 1
ATOM 609 C C . TRP A 1 80 ? -14.082 11.174 39.893 1.00 69.81 80 TRP A C 1
ATOM 611 O O . TRP A 1 80 ? -14.723 11.947 40.602 1.00 69.81 80 TRP A O 1
ATOM 621 N N . LEU A 1 81 ? -12.994 10.538 40.323 1.00 77.75 81 LEU A N 1
ATOM 622 C CA . LEU A 1 81 ? -12.356 10.845 41.596 1.00 77.75 81 LEU A CA 1
ATOM 623 C C . LEU A 1 81 ? -11.374 11.996 41.369 1.00 77.75 81 LEU A C 1
ATOM 625 O O . LEU A 1 81 ? -10.402 11.857 40.626 1.00 77.75 81 LEU A O 1
ATOM 629 N N . GLY A 1 82 ? -11.672 13.148 41.970 1.00 77.50 82 GLY A N 1
ATOM 630 C CA . GLY A 1 82 ? -10.738 14.268 42.042 1.00 77.50 82 GLY A CA 1
ATOM 631 C C . GLY A 1 82 ? -9.535 13.932 42.934 1.00 77.50 82 GLY A C 1
ATOM 632 O O . GLY A 1 82 ? -9.622 13.008 43.747 1.00 77.50 82 GLY A O 1
ATOM 633 N N . PRO A 1 83 ? -8.410 14.648 42.777 1.00 70.56 83 PRO A N 1
ATOM 634 C CA . PRO A 1 83 ? -7.232 14.445 43.614 1.00 70.56 83 PRO A CA 1
ATOM 635 C C . PRO A 1 83 ? -7.580 14.709 45.088 1.00 70.56 83 PRO A C 1
ATOM 637 O O . PRO A 1 83 ? -8.161 15.748 45.401 1.00 70.56 83 PRO A O 1
ATOM 640 N N . GLN A 1 84 ? -7.264 13.739 45.952 1.00 57.47 84 GLN A N 1
ATOM 641 C CA . GLN A 1 84 ? -7.288 13.868 47.415 1.00 57.47 84 GLN A CA 1
ATOM 642 C C . GLN A 1 84 ? -6.016 14.568 47.893 1.00 57.47 84 GLN A C 1
ATOM 644 O O . GLN A 1 84 ? -4.948 14.272 47.305 1.00 57.47 84 GLN A O 1
#